Protein AF-A0ABD1UZ80-F1 (afdb_monomer)

InterPro domains:
  IPR011989 Armadillo-like helical [G3DSA:1.25.10.10] (1-160)
  IPR016024 Armadillo-type fold [SSF48371] (4-144)
  IPR052608 U-box domain-containing protein [PTHR45958] (1-161)

Sequence (161 aa):
MKELVRENSINKEWISIGGLTDVVVSMLDSMFKEALKIKLFITLKDIIEGHARNKDIFVENQGIEKLVPCLGLNSTISKAAAELLYEVLQERSGWNVPYCRILSQQCNAILFLVSLLKSPIRALAEKSEEILTKLCDEDENVIQCAKVNCFTPLIDRVIHG

Radius of gyration: 16.01 Å; Cα contacts (8 Å, |Δi|>4): 174; chains: 1; bounding box: 47×26×41 Å

Organism: NCBI:txid205694

Nearest PDB structures (foldseek):
  3gq2-assembly1_B  TM=7.711E-01  e=3.064E-03  Bos taurus
  9cpc-assembly1_1A  TM=8.273E-01  e=7.256E-03  Sus scrofa
  5a7d-assembly2_Q  TM=6.686E-01  e=3.862E-01  Drosophila melanogaster
  3opb-assembly1_A  TM=4.645E-01  e=1.704E+00  Saccharomyces cerevisiae
  5mzu-assembly1_A  TM=5.720E-01  e=3.495E+00  Caenorhabditis elegans

Structure (mmCIF, N/CA/C/O backbone):
data_AF-A0ABD1UZ80-F1
#
_entry.id   AF-A0ABD1UZ80-F1
#
loop_
_atom_site.group_PDB
_atom_site.id
_atom_site.type_symbol
_atom_site.label_atom_id
_atom_site.label_alt_id
_atom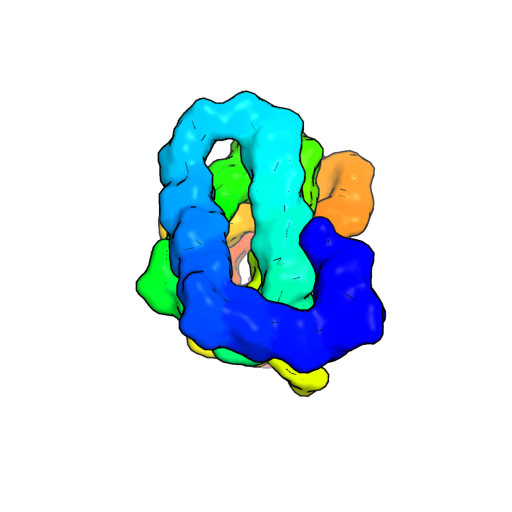_site.label_comp_id
_atom_site.label_asym_id
_atom_site.label_entity_id
_atom_site.label_seq_id
_atom_site.pdbx_PDB_ins_code
_atom_site.Cartn_x
_atom_site.Cartn_y
_atom_site.Cartn_z
_atom_site.occupancy
_atom_site.B_iso_or_equiv
_atom_site.auth_seq_id
_atom_site.auth_comp_id
_atom_site.auth_asym_id
_atom_site.auth_atom_id
_atom_site.pdbx_PDB_model_num
ATOM 1 N N . MET A 1 1 ? 14.354 9.206 -11.845 1.00 83.88 1 MET A N 1
ATOM 2 C CA . MET A 1 1 ? 13.257 8.250 -12.093 1.00 83.88 1 MET A CA 1
ATOM 3 C C . MET A 1 1 ? 12.053 8.950 -12.691 1.00 83.88 1 MET A C 1
ATOM 5 O O . MET A 1 1 ? 11.801 8.755 -13.870 1.00 83.88 1 MET A O 1
ATOM 9 N N . LYS A 1 2 ? 11.388 9.832 -11.935 1.00 80.62 2 LYS A N 1
ATOM 10 C CA . LYS A 1 2 ? 10.287 10.675 -12.416 1.00 80.62 2 LYS A CA 1
ATOM 11 C C . LYS A 1 2 ? 10.503 11.329 -13.784 1.00 80.62 2 LYS A C 1
ATOM 13 O O . LYS A 1 2 ? 9.612 11.276 -14.618 1.00 80.62 2 LYS A O 1
ATOM 18 N N . GLU A 1 3 ? 11.671 11.928 -14.023 1.00 84.56 3 GLU A N 1
ATOM 19 C CA . GLU A 1 3 ? 11.991 12.567 -15.311 1.00 84.56 3 GLU A CA 1
ATOM 20 C C . GLU A 1 3 ? 12.015 11.555 -16.457 1.00 84.56 3 GLU A C 1
ATOM 22 O O . GLU A 1 3 ? 11.247 11.708 -17.398 1.00 84.56 3 GLU A O 1
ATOM 27 N N . LEU A 1 4 ? 12.776 10.467 -16.301 1.00 82.19 4 LEU A N 1
ATOM 28 C CA . LEU A 1 4 ? 12.833 9.360 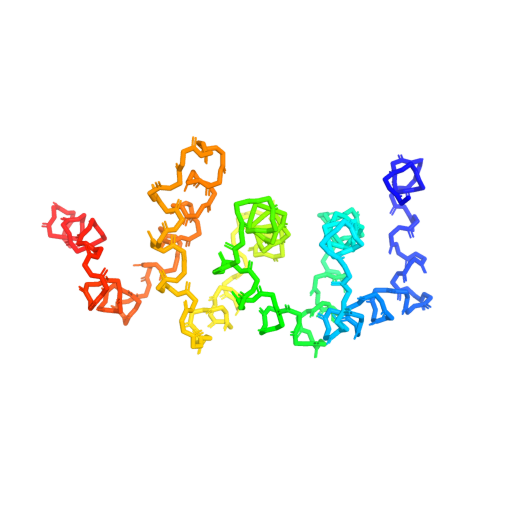-17.258 1.00 82.19 4 LEU A CA 1
ATOM 29 C C . LEU A 1 4 ? 11.435 8.804 -17.581 1.00 82.19 4 LEU A C 1
ATOM 31 O O . LEU A 1 4 ? 11.100 8.598 -18.739 1.00 82.19 4 LEU A O 1
ATOM 35 N N . VAL A 1 5 ? 10.592 8.578 -16.570 1.00 82.94 5 VAL A N 1
ATOM 36 C CA . VAL A 1 5 ? 9.218 8.083 -16.770 1.00 82.94 5 VAL A CA 1
ATOM 37 C C . VAL A 1 5 ? 8.336 9.112 -17.483 1.00 82.94 5 VAL A C 1
ATOM 39 O O . VAL A 1 5 ? 7.510 8.745 -18.316 1.00 82.94 5 VAL A O 1
ATOM 42 N N . ARG A 1 6 ? 8.488 10.399 -17.153 1.00 79.69 6 ARG A N 1
ATOM 43 C CA . ARG A 1 6 ? 7.686 11.490 -17.721 1.00 79.69 6 ARG A CA 1
ATOM 44 C C . ARG A 1 6 ? 8.051 11.783 -19.173 1.00 79.69 6 ARG A C 1
ATOM 46 O O . ARG A 1 6 ? 7.176 12.174 -19.935 1.00 79.69 6 ARG A O 1
ATOM 53 N N . GLU A 1 7 ? 9.319 11.627 -19.538 1.00 81.25 7 GLU A N 1
ATOM 54 C CA . GLU A 1 7 ? 9.798 11.854 -20.904 1.00 81.25 7 GLU A CA 1
ATOM 55 C C . GLU A 1 7 ? 9.100 10.943 -21.911 1.00 81.25 7 GLU A C 1
ATOM 57 O O . GLU A 1 7 ? 8.703 11.401 -22.981 1.00 81.25 7 GLU A O 1
ATOM 62 N N . ASN A 1 8 ? 8.920 9.664 -21.570 1.00 80.88 8 ASN A N 1
ATOM 63 C CA . ASN A 1 8 ? 8.208 8.731 -22.428 1.00 80.88 8 ASN A CA 1
ATOM 64 C C . ASN A 1 8 ? 7.585 7.587 -21.621 1.00 80.88 8 ASN A C 1
ATOM 66 O O . ASN A 1 8 ? 8.288 6.844 -20.940 1.00 80.88 8 ASN A O 1
ATOM 70 N N . SER A 1 9 ? 6.272 7.388 -21.770 1.00 78.75 9 SER A N 1
ATOM 71 C CA . SER A 1 9 ? 5.547 6.272 -21.140 1.00 78.75 9 SER A CA 1
ATOM 72 C C . SER A 1 9 ? 6.116 4.893 -21.505 1.00 78.75 9 SER A C 1
ATOM 74 O O . SER A 1 9 ? 6.099 3.993 -20.667 1.00 78.75 9 SER A O 1
ATOM 76 N N . ILE A 1 10 ? 6.712 4.754 -22.697 1.00 86.31 10 ILE A N 1
ATOM 77 C CA . ILE A 1 10 ? 7.405 3.538 -23.147 1.00 86.31 10 ILE A CA 1
ATOM 78 C C . ILE A 1 10 ? 8.559 3.171 -22.203 1.00 86.31 10 ILE A C 1
ATOM 80 O O . ILE A 1 10 ? 8.859 1.992 -22.038 1.00 86.31 10 ILE A O 1
ATOM 84 N N . ASN A 1 11 ? 9.180 4.138 -21.521 1.00 87.88 11 ASN A N 1
ATOM 85 C CA . ASN A 1 11 ? 10.288 3.863 -20.607 1.00 87.88 11 ASN A CA 1
ATOM 86 C C . ASN A 1 11 ? 9.871 2.921 -19.472 1.00 87.88 11 ASN A C 1
ATOM 88 O O . ASN A 1 11 ? 10.684 2.102 -19.054 1.00 87.88 11 ASN A O 1
ATOM 92 N N . LYS A 1 12 ? 8.608 2.964 -19.023 1.00 86.44 12 LYS A N 1
ATOM 93 C CA . LYS A 1 12 ? 8.081 2.021 -18.020 1.00 86.44 12 LYS A CA 1
ATOM 94 C C . LYS A 1 12 ? 8.060 0.576 -18.516 1.00 86.44 12 LYS A C 1
ATOM 96 O O . LYS A 1 12 ? 8.332 -0.325 -17.723 1.00 86.44 12 LYS A O 1
ATOM 101 N N . GLU A 1 13 ? 7.838 0.373 -19.812 1.00 88.50 13 GLU A N 1
ATOM 102 C CA . GLU A 1 13 ? 7.918 -0.949 -20.432 1.00 88.50 13 GLU A CA 1
ATOM 103 C C . GLU A 1 13 ? 9.371 -1.434 -20.477 1.00 88.50 13 GLU A C 1
ATOM 105 O O . GLU A 1 13 ? 9.651 -2.556 -20.071 1.00 88.50 13 GLU A O 1
ATOM 110 N N . TRP A 1 14 ? 10.328 -0.578 -20.859 1.00 88.31 14 TRP A N 1
ATOM 111 C CA . TRP A 1 14 ? 11.757 -0.934 -20.824 1.00 88.31 14 TRP A CA 1
ATOM 112 C C . TRP A 1 14 ? 12.256 -1.243 -19.411 1.00 88.31 14 TRP A C 1
ATOM 114 O O . TRP A 1 14 ? 13.043 -2.167 -19.231 1.00 88.31 14 TRP A O 1
ATOM 124 N N . ILE A 1 15 ? 11.788 -0.499 -18.406 1.00 87.75 15 ILE A N 1
ATOM 125 C CA . ILE A 1 15 ? 12.075 -0.751 -16.985 1.00 87.75 15 ILE A CA 1
ATOM 126 C C . ILE A 1 15 ? 11.575 -2.137 -16.571 1.00 87.75 15 ILE A C 1
ATOM 128 O O . ILE A 1 15 ? 12.290 -2.865 -15.882 1.00 87.75 15 ILE A O 1
ATOM 132 N N . SER A 1 16 ? 10.371 -2.498 -17.020 1.00 87.19 16 SER A N 1
ATOM 133 C CA . SER A 1 16 ? 9.767 -3.803 -16.767 1.00 87.19 16 SER A CA 1
ATOM 134 C C . SER A 1 16 ? 10.536 -4.929 -17.462 1.00 87.19 16 SER A C 1
ATOM 136 O O . SER A 1 16 ? 10.970 -5.877 -16.816 1.00 87.19 16 SER A O 1
ATOM 138 N N . ILE A 1 17 ? 10.788 -4.795 -18.769 1.00 87.62 17 ILE A N 1
ATOM 139 C CA . ILE A 1 17 ? 11.542 -5.769 -19.575 1.00 87.62 17 ILE A CA 1
ATOM 140 C C . ILE A 1 17 ? 12.968 -5.947 -19.041 1.00 87.62 17 ILE A C 1
ATOM 142 O O . ILE A 1 17 ? 13.482 -7.061 -19.015 1.00 87.62 17 ILE A O 1
ATOM 146 N N . GLY A 1 18 ? 13.605 -4.861 -18.606 1.00 88.31 18 GLY A N 1
ATOM 147 C CA . GLY A 1 18 ? 14.950 -4.875 -18.038 1.00 88.31 18 GLY A CA 1
ATOM 148 C C . GLY A 1 18 ? 15.037 -5.434 -16.614 1.00 88.31 18 GLY A C 1
ATOM 149 O O . GLY A 1 18 ? 16.139 -5.474 -16.072 1.00 88.31 18 GLY A O 1
ATOM 150 N N . GLY A 1 19 ? 13.917 -5.824 -15.992 1.00 90.06 19 GLY A N 1
ATOM 151 C CA . GLY A 1 19 ? 13.879 -6.389 -14.636 1.00 90.06 19 GLY A CA 1
ATOM 152 C C . GLY A 1 19 ? 14.234 -5.394 -13.527 1.00 90.06 19 GLY A C 1
ATOM 153 O O . GLY A 1 19 ? 14.567 -5.785 -12.409 1.00 90.06 19 GLY A O 1
ATOM 154 N N . LEU A 1 20 ? 14.204 -4.086 -13.811 1.00 90.25 20 LEU A N 1
ATOM 155 C CA . LEU A 1 20 ? 14.560 -3.079 -12.812 1.00 90.25 20 LEU A CA 1
ATOM 156 C C . LEU A 1 20 ? 13.510 -3.018 -11.695 1.00 90.25 20 LEU A C 1
ATOM 158 O O . LEU A 1 20 ? 13.870 -2.778 -10.545 1.00 90.25 20 LEU A O 1
ATOM 162 N N . THR A 1 21 ? 12.234 -3.265 -12.005 1.00 91.94 21 THR A N 1
ATOM 163 C CA . THR A 1 21 ? 11.171 -3.326 -10.991 1.00 91.94 21 THR A CA 1
ATOM 164 C C . THR A 1 21 ? 11.487 -4.393 -9.940 1.00 91.94 21 THR A C 1
ATOM 166 O O . THR A 1 21 ? 11.516 -4.067 -8.756 1.00 91.94 21 THR A O 1
ATOM 169 N N . ASP A 1 22 ? 11.838 -5.614 -10.352 1.00 91.06 22 ASP A N 1
ATOM 170 C CA . ASP A 1 22 ? 12.232 -6.714 -9.459 1.00 91.06 22 ASP A CA 1
ATOM 171 C C . ASP A 1 22 ? 13.409 -6.331 -8.558 1.00 91.06 22 ASP A C 1
ATOM 173 O O . ASP A 1 22 ? 13.364 -6.493 -7.335 1.00 91.06 22 ASP A O 1
ATOM 177 N N . VAL A 1 23 ? 14.453 -5.746 -9.156 1.00 91.25 23 VAL A N 1
ATOM 178 C CA . VAL A 1 23 ? 15.648 -5.299 -8.431 1.00 91.25 23 VAL A CA 1
ATOM 179 C C . VAL A 1 23 ? 15.276 -4.282 -7.358 1.00 91.25 23 VAL A C 1
ATOM 181 O O . VAL A 1 23 ? 15.703 -4.415 -6.212 1.00 91.25 23 VAL A O 1
ATOM 184 N N . VAL A 1 24 ? 14.458 -3.284 -7.685 1.00 90.88 24 VAL A N 1
ATOM 185 C CA . VAL A 1 24 ? 14.081 -2.236 -6.729 1.00 90.88 24 VAL A CA 1
ATOM 186 C C . VAL A 1 24 ? 13.154 -2.790 -5.636 1.00 90.88 24 VAL A C 1
ATOM 188 O O . VAL A 1 24 ? 13.303 -2.414 -4.473 1.00 90.88 24 VAL A O 1
ATOM 191 N N . VAL A 1 25 ? 12.252 -3.726 -5.954 1.00 91.88 25 VAL A N 1
ATOM 192 C CA . VAL A 1 25 ? 11.384 -4.391 -4.960 1.00 91.88 25 VAL A CA 1
ATOM 193 C C . VAL A 1 25 ? 12.200 -5.246 -3.993 1.00 91.88 25 VAL A C 1
ATOM 195 O O . VAL A 1 25 ? 11.951 -5.216 -2.788 1.00 91.88 25 VAL A O 1
ATOM 198 N N . SER A 1 26 ? 13.233 -5.941 -4.476 1.00 91.50 26 SER A N 1
ATOM 199 C CA . SER A 1 26 ? 14.136 -6.720 -3.614 1.00 91.50 26 SER A CA 1
ATOM 200 C C . SER A 1 26 ? 14.857 -5.857 -2.567 1.00 91.50 26 SER A C 1
ATOM 202 O O . SER A 1 26 ? 15.198 -6.334 -1.487 1.00 91.50 26 SER A O 1
ATOM 204 N N . MET A 1 27 ? 15.028 -4.557 -2.836 1.00 91.25 27 MET A N 1
ATOM 205 C CA . MET A 1 27 ? 15.653 -3.622 -1.900 1.00 91.25 27 MET A CA 1
ATOM 206 C C . MET A 1 27 ? 14.728 -3.190 -0.751 1.00 91.25 27 MET A C 1
ATOM 208 O O . MET A 1 27 ? 15.217 -2.565 0.193 1.00 91.25 27 MET A O 1
ATOM 212 N N . LEU A 1 28 ? 13.426 -3.505 -0.777 1.00 87.94 28 LEU A N 1
ATOM 213 C CA . LEU A 1 28 ? 12.493 -3.158 0.308 1.00 87.94 28 LEU A CA 1
ATOM 214 C C . LEU A 1 28 ? 12.876 -3.799 1.653 1.00 87.94 28 LEU A C 1
ATOM 216 O O . LEU A 1 28 ? 12.649 -3.188 2.699 1.00 87.94 28 LEU A O 1
ATOM 220 N N . ASP A 1 29 ? 13.514 -4.973 1.615 1.00 82.00 29 ASP A N 1
ATOM 221 C CA . ASP A 1 29 ? 13.983 -5.707 2.800 1.00 82.00 29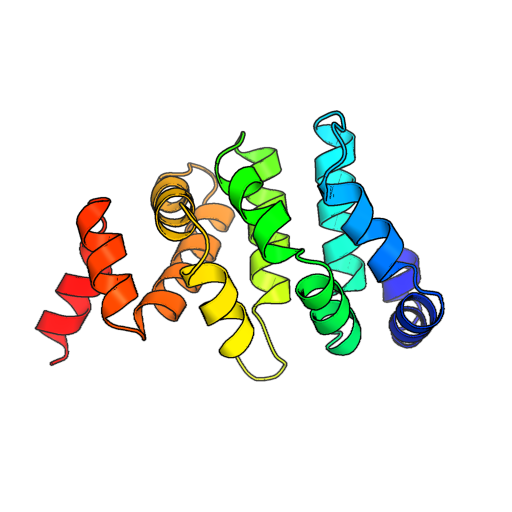 ASP A CA 1
ATOM 222 C C . ASP A 1 29 ? 15.261 -5.120 3.408 1.00 82.00 29 ASP A C 1
ATOM 224 O O . ASP A 1 29 ? 15.671 -5.473 4.515 1.00 82.00 29 ASP A O 1
ATOM 228 N N . SER A 1 30 ? 15.928 -4.221 2.687 1.00 81.56 30 SER A N 1
ATOM 229 C CA . SER A 1 30 ? 17.193 -3.674 3.147 1.00 81.56 30 SER A CA 1
ATOM 230 C C . SER A 1 30 ? 17.004 -2.712 4.324 1.00 81.56 30 SER A C 1
ATOM 232 O O . SER A 1 30 ? 16.046 -1.935 4.422 1.00 81.56 30 SER A O 1
ATOM 234 N N . MET A 1 31 ? 17.981 -2.723 5.230 1.00 78.44 31 MET A N 1
ATOM 235 C CA . MET A 1 31 ? 18.033 -1.806 6.365 1.00 78.44 31 MET A CA 1
ATOM 236 C C . MET A 1 31 ? 18.584 -0.442 5.928 1.00 78.44 31 MET A C 1
ATOM 238 O O . MET A 1 31 ? 19.668 -0.013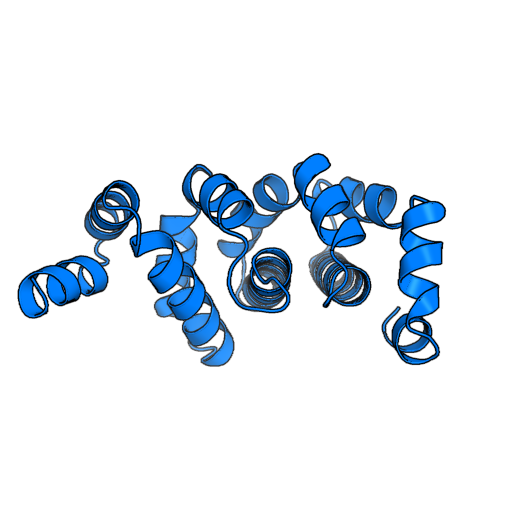 6.325 1.00 78.44 31 MET A O 1
ATOM 242 N N . PHE A 1 32 ? 17.852 0.242 5.052 1.00 85.44 32 PHE A N 1
ATOM 243 C CA . PHE A 1 32 ? 18.218 1.581 4.613 1.00 85.44 32 PHE A CA 1
ATOM 244 C C . PHE A 1 32 ? 17.986 2.633 5.695 1.00 85.44 32 PHE A C 1
ATOM 246 O O . PHE A 1 32 ? 17.037 2.574 6.478 1.00 85.44 32 PHE A O 1
ATOM 253 N N . LYS A 1 33 ? 18.827 3.674 5.661 1.00 89.56 33 LYS A N 1
ATOM 254 C CA . LYS A 1 33 ? 18.541 4.938 6.347 1.00 89.56 33 LYS A CA 1
ATOM 255 C C . LYS A 1 33 ? 17.218 5.503 5.831 1.00 89.56 33 LYS A C 1
ATOM 257 O O . LYS A 1 33 ? 16.923 5.398 4.641 1.00 89.56 33 LYS A O 1
ATOM 262 N N . GLU A 1 34 ? 16.481 6.178 6.704 1.00 90.50 34 GLU A N 1
ATOM 263 C CA . GLU A 1 34 ? 15.154 6.740 6.421 1.00 90.50 34 GLU A CA 1
ATOM 264 C C . GLU A 1 34 ? 15.063 7.475 5.073 1.00 90.50 34 GLU A C 1
ATOM 266 O O . GLU A 1 34 ? 14.213 7.144 4.249 1.00 90.50 34 GLU A O 1
ATOM 271 N N . ALA A 1 35 ? 15.983 8.404 4.795 1.00 92.38 35 ALA A N 1
ATOM 272 C CA . ALA A 1 35 ? 15.976 9.174 3.550 1.00 92.38 35 ALA A CA 1
ATOM 273 C C . ALA A 1 35 ? 16.096 8.297 2.288 1.00 92.38 35 ALA A C 1
ATOM 275 O O . ALA A 1 35 ? 15.457 8.571 1.272 1.00 92.38 35 ALA A O 1
ATOM 276 N N . LEU A 1 36 ? 16.896 7.226 2.348 1.00 92.44 36 LEU A N 1
ATOM 277 C CA . LEU A 1 36 ? 17.038 6.279 1.241 1.00 92.44 36 LEU A CA 1
ATOM 278 C C . LEU A 1 36 ? 15.788 5.410 1.097 1.00 92.44 36 LEU A C 1
ATOM 280 O O . LEU A 1 36 ? 15.347 5.180 -0.025 1.00 92.44 36 LEU A O 1
ATOM 284 N N . LYS A 1 37 ? 15.177 5.001 2.214 1.00 93.38 37 LYS A N 1
ATOM 285 C CA . LYS A 1 37 ? 13.932 4.223 2.216 1.00 93.38 37 LYS A CA 1
ATOM 286 C C . LYS A 1 37 ? 12.764 5.015 1.616 1.00 93.38 37 LYS A C 1
ATOM 288 O O . LYS A 1 37 ? 12.043 4.502 0.768 1.00 93.38 37 LYS A O 1
ATOM 293 N N . ILE A 1 38 ? 12.640 6.298 1.954 1.00 94.94 38 ILE A N 1
ATOM 294 C CA . ILE A 1 38 ? 11.647 7.199 1.343 1.00 94.94 38 ILE A CA 1
ATOM 295 C C . ILE A 1 38 ? 11.902 7.349 -0.161 1.00 94.94 38 ILE A C 1
ATOM 297 O O . ILE A 1 38 ? 10.978 7.231 -0.966 1.00 94.94 38 ILE A O 1
ATOM 301 N N . LYS A 1 39 ? 13.160 7.575 -0.564 1.00 94.81 39 LYS A N 1
ATOM 302 C CA . LYS A 1 39 ? 13.519 7.710 -1.983 1.00 94.81 39 LYS A CA 1
ATOM 303 C C . LYS A 1 39 ? 13.239 6.427 -2.768 1.00 94.81 39 LYS A C 1
ATOM 305 O O . LYS A 1 39 ? 12.810 6.514 -3.918 1.00 94.81 39 LYS A O 1
ATOM 310 N N . LEU A 1 40 ? 13.436 5.264 -2.148 1.00 95.25 40 LEU A N 1
ATOM 311 C CA . LEU A 1 40 ? 13.077 3.964 -2.706 1.00 95.25 40 LEU A CA 1
ATOM 312 C C . LEU A 1 40 ? 11.569 3.879 -2.974 1.00 95.25 40 LEU A C 1
ATOM 314 O O . LEU A 1 40 ? 11.177 3.569 -4.095 1.00 95.25 40 LEU A O 1
ATOM 318 N N . PHE A 1 41 ? 10.727 4.229 -1.997 1.00 96.50 41 PHE A N 1
ATOM 319 C CA . PHE A 1 41 ? 9.266 4.188 -2.158 1.00 96.50 41 PHE A CA 1
ATOM 320 C C . PHE A 1 41 ? 8.771 5.140 -3.248 1.00 96.50 41 PHE A C 1
ATOM 322 O O . PHE A 1 41 ? 7.943 4.757 -4.070 1.00 96.50 41 PHE A O 1
ATOM 329 N N . ILE A 1 42 ? 9.322 6.357 -3.309 1.00 95.31 42 ILE A N 1
ATOM 330 C CA . ILE A 1 42 ? 9.003 7.326 -4.369 1.00 95.31 42 ILE A CA 1
ATOM 331 C C . ILE A 1 42 ? 9.410 6.775 -5.741 1.00 95.31 42 ILE A C 1
ATOM 333 O O . ILE A 1 42 ? 8.641 6.863 -6.692 1.00 95.31 42 ILE A O 1
ATOM 337 N N . THR A 1 43 ? 10.597 6.170 -5.837 1.00 94.75 43 THR A N 1
ATOM 338 C CA . THR A 1 43 ? 11.098 5.572 -7.084 1.00 94.75 43 THR A CA 1
ATOM 339 C C . THR A 1 43 ? 10.202 4.423 -7.544 1.00 94.75 43 THR A C 1
ATOM 341 O O . THR A 1 43 ? 9.851 4.367 -8.719 1.00 94.75 43 THR A O 1
ATOM 344 N N . LEU A 1 44 ? 9.787 3.541 -6.628 1.00 95.94 44 LEU A N 1
ATOM 345 C CA . LEU A 1 44 ? 8.837 2.467 -6.924 1.00 95.94 44 LEU A CA 1
ATOM 346 C C . LEU A 1 44 ? 7.492 3.021 -7.382 1.00 95.94 44 LEU A C 1
ATOM 348 O O . LEU A 1 44 ? 6.961 2.551 -8.383 1.00 95.94 44 LEU A O 1
ATOM 352 N N . LYS A 1 45 ? 6.979 4.063 -6.720 1.00 95.56 45 LYS A N 1
ATOM 353 C CA . LYS A 1 45 ? 5.726 4.704 -7.129 1.00 95.56 45 LYS A CA 1
ATOM 354 C C . LYS A 1 45 ? 5.830 5.240 -8.555 1.00 95.56 45 LYS A C 1
ATOM 356 O O . LYS A 1 45 ? 4.978 4.922 -9.374 1.00 95.56 45 LYS A O 1
ATOM 361 N N . ASP A 1 46 ? 6.908 5.959 -8.878 1.00 93.25 46 ASP A N 1
ATOM 362 C CA . ASP A 1 46 ? 7.145 6.485 -10.230 1.00 93.25 46 ASP A CA 1
ATOM 363 C C . ASP A 1 46 ? 7.176 5.362 -11.293 1.00 93.25 46 ASP A C 1
ATOM 365 O O . ASP A 1 46 ? 6.663 5.544 -12.398 1.00 93.25 46 ASP A O 1
ATOM 369 N N . ILE A 1 47 ? 7.775 4.206 -10.975 1.00 92.81 47 ILE A N 1
ATOM 370 C CA . ILE A 1 47 ? 7.862 3.027 -11.861 1.00 92.81 47 ILE A CA 1
ATOM 371 C C . ILE A 1 47 ? 6.487 2.377 -12.077 1.00 92.81 47 ILE A C 1
ATOM 373 O O . ILE A 1 47 ? 6.166 1.946 -13.189 1.00 92.81 47 ILE A O 1
ATOM 377 N N . ILE A 1 48 ? 5.691 2.304 -11.013 1.00 93.19 48 ILE A N 1
ATOM 378 C CA . ILE A 1 48 ? 4.452 1.525 -10.934 1.00 93.19 48 ILE A CA 1
ATOM 379 C C . ILE A 1 48 ? 3.229 2.323 -11.397 1.00 93.19 48 ILE A C 1
ATOM 381 O O . ILE A 1 48 ? 2.274 1.735 -11.905 1.00 93.19 48 ILE A O 1
ATOM 385 N N . GLU A 1 49 ? 3.254 3.649 -11.259 1.00 92.06 49 GLU A N 1
ATOM 386 C CA . GLU A 1 49 ? 2.097 4.516 -11.489 1.00 92.06 49 GLU A CA 1
ATOM 387 C C . GLU A 1 49 ? 1.446 4.271 -12.858 1.00 92.06 49 GLU A C 1
ATOM 389 O O . GLU A 1 49 ? 2.080 4.423 -13.905 1.00 92.06 49 GLU A O 1
ATOM 394 N N . GLY A 1 50 ? 0.183 3.842 -12.863 1.00 87.38 50 GLY A N 1
ATOM 395 C CA . GLY A 1 50 ? -0.556 3.522 -14.090 1.00 87.38 50 GLY A CA 1
ATOM 396 C C . GLY A 1 50 ? 0.013 2.377 -14.952 1.00 87.38 50 GLY A C 1
ATOM 397 O O . GLY A 1 50 ? -0.425 2.219 -16.093 1.00 87.38 50 GLY A O 1
ATOM 398 N N . HIS A 1 51 ? 0.962 1.575 -14.451 1.00 91.81 51 HIS A N 1
ATOM 399 C CA . HIS A 1 51 ? 1.633 0.512 -15.209 1.00 91.81 51 HIS A CA 1
ATOM 400 C C . HIS A 1 51 ? 1.343 -0.885 -14.647 1.00 91.81 51 HIS A C 1
ATOM 402 O O . HIS A 1 51 ? 2.044 -1.362 -13.755 1.00 91.81 51 HIS A O 1
ATOM 408 N N . ALA A 1 52 ? 0.332 -1.556 -15.212 1.00 92.88 52 ALA A N 1
ATOM 409 C CA . ALA A 1 52 ? -0.159 -2.860 -14.749 1.00 92.88 52 ALA A CA 1
ATOM 410 C C . ALA A 1 52 ? 0.967 -3.889 -14.552 1.00 92.88 52 ALA A C 1
ATOM 412 O O . ALA A 1 52 ? 1.180 -4.347 -13.440 1.00 92.88 52 ALA A O 1
ATOM 413 N N . ARG A 1 53 ? 1.808 -4.114 -15.568 1.00 93.69 53 ARG A N 1
ATOM 414 C CA . ARG A 1 53 ? 2.906 -5.091 -15.486 1.00 93.69 53 ARG A CA 1
ATOM 415 C C . ARG A 1 53 ? 3.898 -4.823 -14.345 1.00 93.69 53 ARG A C 1
ATOM 417 O O . ARG A 1 53 ? 4.434 -5.754 -13.763 1.00 93.69 53 ARG A O 1
ATOM 424 N N . ASN A 1 54 ? 4.149 -3.555 -14.003 1.00 95.12 54 ASN A N 1
ATOM 425 C CA . ASN A 1 54 ? 5.051 -3.238 -12.886 1.00 95.12 54 ASN A CA 1
ATOM 426 C C . ASN A 1 54 ? 4.354 -3.414 -11.529 1.00 95.12 54 ASN A C 1
ATOM 428 O O . ASN A 1 54 ? 5.031 -3.724 -10.553 1.00 95.12 54 ASN A O 1
ATOM 432 N N . LYS A 1 55 ? 3.025 -3.239 -11.464 1.00 96.31 55 LYS A N 1
ATOM 433 C CA . LYS A 1 55 ? 2.218 -3.605 -10.287 1.00 96.31 55 LYS A CA 1
ATOM 434 C C . LYS A 1 55 ? 2.262 -5.114 -10.067 1.00 96.31 55 LYS A C 1
ATOM 436 O O . LYS A 1 55 ? 2.525 -5.538 -8.950 1.00 96.31 55 LYS A O 1
ATOM 441 N N . ASP A 1 56 ? 2.098 -5.893 -11.133 1.00 96.38 56 ASP A N 1
ATOM 442 C CA . ASP A 1 56 ? 2.133 -7.357 -11.079 1.00 96.38 56 ASP A CA 1
ATOM 443 C C . ASP A 1 56 ? 3.487 -7.841 -10.549 1.00 96.38 56 ASP A C 1
ATOM 445 O O . ASP A 1 56 ? 3.534 -8.512 -9.523 1.00 96.38 56 ASP A O 1
ATOM 449 N N . ILE A 1 57 ? 4.593 -7.362 -11.134 1.00 96.38 57 ILE A N 1
ATOM 450 C CA . ILE A 1 57 ? 5.953 -7.663 -10.655 1.00 96.38 57 ILE A CA 1
ATOM 451 C C . ILE A 1 57 ? 6.138 -7.261 -9.184 1.00 96.38 57 ILE A C 1
ATOM 453 O O . ILE A 1 57 ? 6.757 -7.994 -8.410 1.00 96.38 57 ILE A O 1
ATOM 457 N N . PHE A 1 58 ? 5.623 -6.097 -8.774 1.00 97.25 58 PHE A N 1
ATOM 458 C CA . PHE A 1 58 ? 5.707 -5.648 -7.383 1.00 97.25 58 PHE A CA 1
ATOM 459 C C . PHE A 1 58 ? 5.015 -6.624 -6.429 1.00 97.25 58 PHE A C 1
ATOM 461 O O . PHE A 1 58 ? 5.582 -6.963 -5.391 1.00 97.25 58 PHE A O 1
ATOM 468 N N . VAL A 1 59 ? 3.815 -7.085 -6.776 1.00 97.38 59 VAL A N 1
ATOM 469 C CA . VAL A 1 59 ? 3.030 -8.008 -5.948 1.00 97.38 59 VAL A CA 1
ATOM 470 C C . VAL A 1 59 ? 3.622 -9.418 -5.967 1.00 97.38 59 VAL A C 1
ATOM 472 O O . VAL A 1 59 ? 3.781 -10.012 -4.905 1.00 97.38 59 VAL A O 1
ATOM 475 N N . GLU A 1 60 ? 4.037 -9.928 -7.128 1.00 96.62 60 GLU A N 1
ATOM 476 C CA . GLU A 1 60 ? 4.699 -11.236 -7.271 1.00 96.62 60 GLU A CA 1
ATOM 477 C C . GLU A 1 60 ? 5.976 -11.339 -6.420 1.00 96.62 60 GLU A C 1
ATOM 479 O O . GLU A 1 60 ? 6.286 -12.396 -5.870 1.00 96.62 60 GLU A O 1
ATOM 484 N N . ASN A 1 61 ? 6.683 -10.220 -6.238 1.00 95.88 61 ASN A N 1
ATOM 485 C CA . ASN A 1 61 ? 7.877 -10.115 -5.397 1.00 95.88 61 ASN A CA 1
ATOM 486 C C . ASN A 1 61 ? 7.578 -9.742 -3.926 1.00 95.88 61 ASN A C 1
ATOM 488 O O . ASN A 1 61 ? 8.462 -9.248 -3.213 1.00 95.88 61 ASN A O 1
ATOM 492 N N . GLN A 1 62 ? 6.351 -9.993 -3.457 1.00 96.69 62 GLN A N 1
ATOM 493 C CA . GLN A 1 62 ? 5.889 -9.752 -2.082 1.00 96.69 62 GLN A CA 1
ATOM 494 C C . GLN A 1 62 ? 5.990 -8.280 -1.647 1.00 96.69 62 GLN A C 1
ATOM 496 O O . GLN A 1 62 ? 6.278 -7.952 -0.492 1.00 96.69 62 GLN A O 1
ATOM 501 N N . GLY A 1 63 ? 5.833 -7.349 -2.588 1.00 97.25 63 GLY A N 1
ATOM 502 C CA . GLY A 1 63 ? 5.999 -5.926 -2.317 1.00 97.25 63 GLY A CA 1
ATOM 503 C C . GLY A 1 63 ? 4.992 -5.391 -1.295 1.00 97.25 63 GLY A C 1
ATOM 504 O O . GLY A 1 63 ? 5.353 -4.528 -0.494 1.00 97.25 63 GLY A O 1
ATOM 505 N N . ILE A 1 64 ? 3.757 -5.912 -1.272 1.00 97.81 64 ILE A N 1
ATOM 506 C CA . ILE A 1 64 ? 2.720 -5.492 -0.313 1.00 97.81 64 ILE A CA 1
ATOM 507 C C . ILE A 1 64 ? 3.131 -5.905 1.102 1.00 97.81 64 ILE A C 1
ATOM 509 O O . ILE A 1 64 ? 3.141 -5.083 2.017 1.00 97.81 64 ILE A O 1
ATOM 513 N N . GLU A 1 65 ? 3.540 -7.155 1.262 1.00 96.38 65 GLU A N 1
ATOM 514 C CA . GLU A 1 65 ? 3.985 -7.780 2.503 1.00 96.38 65 GLU A CA 1
ATOM 515 C C . GLU A 1 65 ? 5.155 -7.009 3.118 1.00 96.38 65 GLU A C 1
ATOM 517 O O . GLU A 1 65 ? 5.147 -6.688 4.307 1.00 96.38 65 GLU A O 1
ATOM 522 N N . LYS A 1 66 ? 6.131 -6.628 2.289 1.00 95.50 66 LYS A N 1
ATOM 523 C CA . LYS A 1 66 ? 7.301 -5.839 2.707 1.00 95.50 66 LYS A CA 1
ATOM 524 C C . LYS A 1 66 ? 6.948 -4.391 3.050 1.00 95.50 66 LYS A C 1
ATOM 526 O O . LYS A 1 66 ? 7.623 -3.752 3.863 1.00 95.50 66 LYS A O 1
ATOM 531 N N . LEU A 1 67 ? 5.894 -3.851 2.438 1.00 96.25 67 LEU A N 1
ATOM 532 C CA . LEU A 1 67 ? 5.474 -2.466 2.627 1.00 96.25 67 LEU A CA 1
ATOM 533 C C . LEU A 1 67 ? 4.590 -2.275 3.866 1.00 96.25 67 LEU A C 1
ATOM 535 O O . LEU A 1 67 ? 4.696 -1.234 4.515 1.00 96.25 67 LEU A O 1
ATOM 539 N N . VAL A 1 68 ? 3.768 -3.262 4.236 1.00 96.88 68 VAL A N 1
ATOM 540 C CA . VAL A 1 68 ? 2.824 -3.171 5.368 1.00 96.88 68 VAL A CA 1
ATOM 541 C C . VAL A 1 68 ? 3.494 -2.750 6.685 1.00 96.88 68 VAL A C 1
ATOM 543 O O . VAL A 1 68 ? 3.020 -1.784 7.287 1.00 96.88 68 VAL A O 1
ATOM 546 N N . PRO A 1 69 ? 4.622 -3.343 7.129 1.00 95.06 69 PRO A N 1
ATOM 547 C CA . PRO A 1 69 ? 5.306 -2.901 8.347 1.00 95.06 69 PRO A CA 1
ATOM 548 C C . PRO A 1 69 ? 5.761 -1.438 8.293 1.00 95.06 69 PRO A C 1
ATOM 550 O O . PRO A 1 69 ? 5.887 -0.783 9.327 1.00 95.06 69 PRO A O 1
ATOM 553 N N . CYS A 1 70 ? 5.997 -0.901 7.091 1.00 95.19 70 CYS A N 1
ATOM 554 C CA . CYS A 1 70 ? 6.445 0.474 6.905 1.00 95.19 70 CYS A CA 1
ATOM 555 C C . CYS A 1 70 ? 5.329 1.506 7.128 1.00 95.19 70 CYS A C 1
ATOM 557 O O . CYS A 1 70 ? 5.638 2.678 7.342 1.00 95.19 70 CYS A O 1
ATOM 559 N N . LEU A 1 71 ? 4.058 1.087 7.133 1.00 95.88 71 LEU A N 1
ATOM 560 C CA . LEU A 1 71 ? 2.917 1.938 7.483 1.00 95.88 71 LEU A CA 1
ATOM 561 C C . LEU A 1 71 ? 2.918 2.323 8.969 1.00 95.88 71 LEU A C 1
ATOM 563 O O . LEU A 1 71 ? 2.463 3.410 9.316 1.00 95.88 71 LEU A O 1
ATOM 567 N N . GLY A 1 72 ? 3.460 1.465 9.837 1.00 92.56 72 GLY A N 1
ATOM 568 C CA . GLY A 1 72 ? 3.547 1.690 11.284 1.00 92.56 72 GLY A CA 1
ATOM 569 C C . GLY A 1 72 ? 4.798 2.444 11.752 1.00 92.56 72 GLY A C 1
ATOM 570 O O . GLY A 1 72 ? 5.059 2.488 12.952 1.00 92.56 72 GLY A O 1
ATOM 571 N N . LEU A 1 73 ? 5.606 2.983 10.833 1.00 92.44 73 LEU A N 1
ATOM 572 C CA . LEU A 1 73 ? 6.830 3.721 11.162 1.00 92.44 73 LEU A CA 1
ATOM 573 C C . LEU A 1 73 ? 6.535 5.211 11.420 1.00 92.44 73 LEU A C 1
ATOM 575 O O . LEU A 1 73 ? 5.431 5.594 11.802 1.00 92.44 73 LEU A O 1
ATOM 579 N N . ASN A 1 74 ? 7.547 6.073 11.284 1.00 92.06 74 ASN A N 1
ATOM 580 C CA . ASN A 1 74 ? 7.352 7.510 11.440 1.00 92.06 74 ASN A CA 1
ATOM 581 C C . ASN A 1 74 ? 6.488 8.090 10.305 1.00 92.06 74 ASN A C 1
ATOM 583 O O . ASN A 1 74 ? 6.395 7.526 9.215 1.00 92.06 74 ASN A O 1
ATOM 587 N N . SER A 1 75 ? 5.908 9.267 10.546 1.00 89.75 75 SER A N 1
ATOM 588 C CA . SER A 1 75 ? 4.923 9.886 9.655 1.00 89.75 75 SER A CA 1
ATOM 589 C C . SER A 1 75 ? 5.412 10.116 8.218 1.00 89.75 75 SER A C 1
ATOM 591 O O . SER A 1 75 ? 4.612 10.014 7.288 1.00 89.75 75 SER A O 1
ATOM 593 N N . THR A 1 76 ? 6.704 10.384 8.005 1.00 93.12 76 THR A N 1
ATOM 594 C CA . THR A 1 76 ? 7.272 10.597 6.664 1.00 93.12 76 THR A CA 1
ATOM 595 C C . THR A 1 76 ? 7.381 9.286 5.891 1.00 93.12 76 THR A C 1
ATOM 597 O O . THR A 1 76 ? 6.991 9.223 4.722 1.00 93.12 76 THR A O 1
ATOM 600 N N . ILE A 1 77 ? 7.874 8.227 6.543 1.00 94.56 77 ILE A N 1
ATOM 601 C CA . ILE A 1 77 ? 7.968 6.892 5.941 1.00 94.56 77 ILE A CA 1
ATOM 602 C C . ILE A 1 77 ? 6.567 6.341 5.677 1.00 94.56 77 ILE A C 1
ATOM 604 O O . ILE A 1 77 ? 6.293 5.910 4.557 1.00 94.56 77 ILE A O 1
ATOM 608 N N . SER A 1 78 ? 5.670 6.421 6.663 1.00 95.75 78 SER A N 1
ATOM 609 C CA . SER A 1 78 ? 4.286 5.965 6.532 1.00 95.75 78 SER A CA 1
ATOM 610 C C . SER A 1 78 ? 3.559 6.681 5.401 1.00 95.75 78 SER A C 1
ATOM 612 O O . SER A 1 78 ? 2.826 6.041 4.654 1.00 95.75 78 SER A O 1
ATOM 614 N N . LYS A 1 79 ? 3.805 7.985 5.208 1.00 95.94 79 LYS A N 1
ATOM 615 C CA . LYS A 1 79 ? 3.245 8.734 4.078 1.00 95.94 79 LYS A CA 1
ATOM 616 C C . LYS A 1 79 ? 3.695 8.159 2.738 1.00 95.94 79 LYS A C 1
ATOM 618 O O . LYS A 1 79 ? 2.859 7.861 1.892 1.00 95.94 79 LYS A O 1
ATOM 623 N N . ALA A 1 80 ? 5.003 8.002 2.544 1.00 96.38 80 ALA A N 1
ATOM 624 C CA . A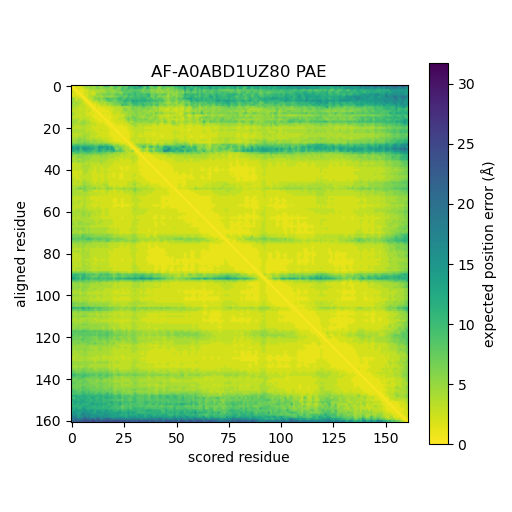LA A 1 80 ? 5.539 7.477 1.291 1.00 96.38 80 ALA A CA 1
ATOM 625 C C . ALA A 1 80 ? 5.091 6.024 1.040 1.00 96.38 80 ALA A C 1
ATOM 627 O O . ALA A 1 80 ? 4.778 5.668 -0.095 1.00 96.38 80 ALA A O 1
ATOM 628 N N . ALA A 1 81 ? 5.003 5.210 2.096 1.00 97.00 81 ALA A N 1
ATOM 629 C CA . ALA A 1 81 ? 4.499 3.844 2.018 1.00 97.00 81 ALA A CA 1
ATOM 630 C C . ALA A 1 81 ? 3.011 3.799 1.645 1.00 97.00 81 ALA A C 1
ATOM 632 O O . ALA A 1 81 ? 2.640 3.067 0.735 1.00 97.00 81 ALA A O 1
ATOM 633 N N . ALA A 1 82 ? 2.166 4.615 2.280 1.00 97.38 82 ALA A N 1
ATOM 634 C CA . ALA A 1 82 ? 0.742 4.684 1.965 1.00 97.38 82 ALA A CA 1
ATOM 635 C C . ALA A 1 82 ? 0.487 5.203 0.542 1.00 97.38 82 ALA A C 1
ATOM 637 O O . ALA A 1 82 ? -0.408 4.711 -0.136 1.00 97.38 82 ALA A O 1
ATOM 638 N N . GLU A 1 83 ? 1.283 6.160 0.054 1.00 97.06 83 GLU A N 1
ATOM 639 C CA . GLU A 1 83 ? 1.192 6.627 -1.334 1.00 97.06 83 GLU A CA 1
ATOM 640 C C . GLU A 1 83 ? 1.548 5.535 -2.349 1.00 97.06 83 GLU A C 1
ATOM 642 O O . GLU A 1 83 ? 0.862 5.409 -3.363 1.00 97.06 83 GLU A O 1
ATOM 647 N N . LEU A 1 84 ? 2.605 4.760 -2.088 1.00 97.75 84 LEU A N 1
ATOM 648 C CA . LEU A 1 84 ? 2.981 3.625 -2.930 1.00 97.75 84 LEU A CA 1
ATOM 649 C C . LEU A 1 84 ? 1.912 2.527 -2.881 1.00 97.75 84 LEU A C 1
ATOM 651 O O . LEU A 1 84 ? 1.492 2.042 -3.927 1.00 97.75 84 LEU A O 1
ATOM 655 N N . LEU A 1 85 ? 1.444 2.175 -1.682 1.00 98.06 85 LEU A N 1
ATOM 656 C CA . LEU A 1 85 ? 0.412 1.162 -1.490 1.00 98.06 85 LEU A CA 1
ATOM 657 C C . LEU A 1 85 ? -0.877 1.548 -2.215 1.00 98.06 85 LEU A C 1
ATOM 659 O O . LEU A 1 85 ? -1.420 0.739 -2.955 1.00 98.06 85 LEU A O 1
ATOM 663 N N . TYR A 1 86 ? -1.325 2.795 -2.058 1.00 97.25 86 TYR A N 1
ATOM 664 C CA . TYR A 1 86 ? -2.490 3.313 -2.765 1.00 97.25 86 TYR A CA 1
ATOM 665 C C . TYR A 1 86 ? -2.344 3.128 -4.275 1.00 97.25 86 TYR A C 1
ATOM 667 O O . TYR A 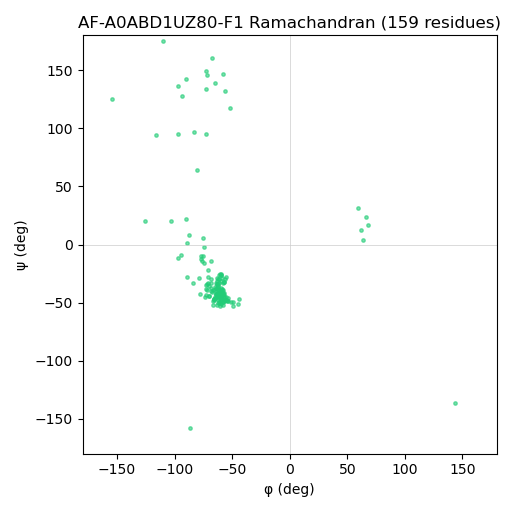1 86 ? -3.240 2.585 -4.906 1.00 97.25 86 TYR A O 1
ATOM 675 N N . GLU A 1 87 ? -1.203 3.514 -4.853 1.00 96.81 87 GLU A N 1
ATOM 676 C CA . GLU A 1 87 ? -0.982 3.358 -6.292 1.00 96.81 87 GLU A CA 1
ATOM 677 C C . GLU A 1 87 ? -0.995 1.887 -6.726 1.00 96.81 87 GLU A C 1
ATOM 679 O O . GLU A 1 87 ? -1.616 1.557 -7.732 1.00 96.81 87 GLU A O 1
ATOM 684 N N . VAL A 1 88 ? -0.359 0.987 -5.972 1.00 97.19 88 VAL A N 1
ATOM 685 C CA . VAL A 1 88 ? -0.350 -0.456 -6.278 1.00 97.19 88 VAL A CA 1
ATOM 686 C C . VAL A 1 88 ? -1.768 -1.025 -6.303 1.00 97.19 88 VAL A C 1
ATOM 688 O O . VAL A 1 88 ? -2.095 -1.799 -7.197 1.00 97.19 88 VAL A O 1
ATOM 691 N N . LEU A 1 89 ? -2.622 -0.608 -5.369 1.00 97.31 89 LEU A N 1
ATOM 692 C CA . LEU A 1 89 ? -3.998 -1.094 -5.251 1.00 97.31 89 LEU A CA 1
ATOM 693 C C . LEU A 1 89 ? -4.954 -0.531 -6.312 1.00 97.31 89 LEU A C 1
ATOM 695 O O . LEU A 1 89 ? -6.084 -1.002 -6.402 1.00 97.31 89 LEU A O 1
ATOM 699 N N . GLN A 1 90 ? -4.551 0.471 -7.095 1.00 95.06 90 GLN A N 1
ATOM 700 C CA . GLN A 1 90 ? -5.399 1.065 -8.132 1.00 95.06 90 GLN A CA 1
ATOM 701 C C . GLN A 1 90 ? -5.234 0.360 -9.489 1.00 95.06 90 GLN A C 1
ATOM 703 O O . GLN A 1 90 ? -4.132 0.037 -9.934 1.00 95.06 90 GLN A O 1
ATOM 708 N N . GLU A 1 91 ? -6.336 0.219 -10.209 1.00 90.06 91 GLU A N 1
ATOM 709 C CA . GLU A 1 91 ? -6.422 -0.112 -11.630 1.00 90.06 91 GLU A CA 1
ATOM 710 C C . GLU A 1 91 ? -6.921 1.092 -12.434 1.00 90.06 91 GLU A C 1
ATOM 712 O O . GLU A 1 91 ? -7.308 2.120 -11.886 1.00 90.06 91 GLU A O 1
ATOM 717 N N . ARG A 1 92 ? -6.956 0.964 -13.768 1.00 83.62 92 ARG A N 1
ATOM 718 C CA . ARG A 1 92 ? -7.451 2.032 -14.656 1.00 83.62 92 ARG A CA 1
ATOM 719 C C . ARG A 1 92 ? -8.873 2.501 -14.324 1.00 83.62 92 ARG A C 1
ATOM 721 O O . ARG A 1 92 ? -9.203 3.639 -14.635 1.00 83.62 92 ARG A O 1
ATOM 728 N N . SER A 1 93 ? -9.707 1.634 -13.752 1.00 84.44 93 SER A N 1
ATOM 729 C CA . SER A 1 93 ? -11.130 1.894 -13.505 1.00 84.44 93 SER A CA 1
ATOM 730 C C . SER A 1 93 ? -11.560 1.679 -12.050 1.00 84.44 93 SER A C 1
ATOM 732 O O . SER A 1 93 ? -12.747 1.481 -11.801 1.00 84.44 93 SER A O 1
ATOM 734 N N . GLY A 1 94 ? -10.631 1.694 -11.090 1.00 92.81 94 GLY A N 1
ATOM 735 C CA . GLY A 1 94 ? -10.957 1.543 -9.670 1.00 92.81 94 GLY A CA 1
ATOM 736 C C . GLY A 1 94 ? -9.908 0.751 -8.905 1.00 92.81 94 GLY A C 1
ATOM 737 O O . GLY A 1 94 ? -8.718 0.958 -9.087 1.00 92.81 94 GLY A O 1
ATOM 738 N N . TRP A 1 95 ? -10.347 -0.165 -8.046 1.00 96.19 95 TRP A N 1
ATOM 739 C CA . TRP A 1 95 ? -9.469 -0.937 -7.168 1.00 96.19 95 TRP A CA 1
ATOM 740 C C . TRP A 1 95 ? -9.133 -2.313 -7.749 1.00 96.19 95 TRP A C 1
ATOM 742 O O . TRP A 1 95 ? -10.029 -3.035 -8.189 1.00 96.19 95 TRP A O 1
ATOM 752 N N . ASN A 1 96 ? -7.866 -2.713 -7.662 1.00 96.62 96 ASN A N 1
ATOM 753 C CA . ASN A 1 96 ? -7.423 -4.078 -7.916 1.00 96.62 96 ASN A CA 1
ATOM 754 C C . ASN A 1 96 ? -7.868 -4.979 -6.751 1.00 96.62 96 ASN A C 1
ATOM 756 O O . ASN A 1 96 ? -7.211 -5.062 -5.711 1.00 96.62 96 ASN A O 1
ATOM 760 N N . VAL A 1 97 ? -9.014 -5.643 -6.911 1.00 95.62 97 VAL A N 1
ATOM 761 C CA . VAL A 1 97 ? -9.610 -6.493 -5.864 1.00 95.62 97 VAL A CA 1
ATOM 762 C C . VAL A 1 97 ? -8.658 -7.605 -5.388 1.00 95.62 97 VAL A C 1
ATOM 764 O O . VAL A 1 97 ? -8.548 -7.782 -4.172 1.00 95.62 97 VAL A O 1
ATOM 767 N N . PRO A 1 98 ? -7.932 -8.327 -6.269 1.00 96.56 98 PRO A N 1
ATOM 768 C CA . PRO A 1 98 ? -6.913 -9.280 -5.829 1.00 96.56 98 PRO A CA 1
ATOM 769 C C . PRO A 1 98 ? -5.849 -8.669 -4.905 1.00 96.56 98 PRO A C 1
ATOM 771 O O . PRO A 1 98 ? -5.547 -9.250 -3.864 1.00 96.56 98 PRO A O 1
ATOM 774 N N . TYR A 1 99 ? -5.316 -7.486 -5.222 1.00 97.75 99 TYR A N 1
ATOM 775 C CA . TYR A 1 99 ? -4.272 -6.843 -4.410 1.00 97.75 99 TYR A CA 1
ATOM 776 C C . TYR A 1 99 ? -4.823 -6.295 -3.093 1.00 97.75 99 TYR A C 1
ATOM 778 O O . TYR A 1 99 ? -4.162 -6.408 -2.060 1.00 97.75 99 TYR A O 1
ATOM 786 N N . CYS A 1 100 ? -6.061 -5.790 -3.091 1.00 97.75 100 CYS A N 1
ATOM 787 C CA . CYS A 1 100 ? -6.777 -5.448 -1.860 1.00 97.75 100 CYS A CA 1
ATOM 788 C C . CYS A 1 100 ? -6.907 -6.661 -0.929 1.00 97.75 100 CYS A C 1
ATOM 790 O O . CYS A 1 100 ? -6.687 -6.528 0.274 1.00 97.75 100 CYS A O 1
ATOM 792 N N . ARG A 1 101 ? -7.203 -7.846 -1.477 1.00 96.69 101 ARG A N 1
ATOM 793 C CA . ARG A 1 101 ? -7.284 -9.089 -0.697 1.00 96.69 101 ARG A CA 1
ATOM 794 C C . ARG A 1 101 ? -5.928 -9.526 -0.147 1.00 96.69 101 ARG A C 1
ATOM 796 O O . ARG A 1 101 ? -5.849 -9.941 1.003 1.00 96.69 101 ARG A O 1
ATOM 803 N N . ILE A 1 102 ? -4.856 -9.411 -0.934 1.00 97.81 102 ILE A N 1
ATOM 804 C CA . ILE A 1 102 ? -3.497 -9.696 -0.442 1.00 97.81 102 ILE A CA 1
ATOM 805 C C . ILE A 1 102 ? -3.164 -8.777 0.735 1.00 97.81 102 ILE A C 1
ATOM 807 O O . ILE A 1 102 ? -2.656 -9.251 1.750 1.00 97.81 102 ILE A O 1
ATOM 811 N N . LEU A 1 103 ? -3.491 -7.483 0.628 1.00 98.25 103 LEU A N 1
ATOM 812 C CA . LEU A 1 103 ? -3.292 -6.513 1.702 1.00 98.25 103 LEU A CA 1
ATOM 813 C C . LEU A 1 103 ? -4.114 -6.845 2.954 1.00 98.25 103 LEU A C 1
ATOM 815 O O . LEU A 1 103 ? -3.558 -6.810 4.049 1.00 98.25 103 LEU A O 1
ATOM 819 N N . SER A 1 104 ? -5.409 -7.149 2.822 1.00 95.75 104 SER A N 1
ATOM 820 C CA . SER A 1 104 ? -6.272 -7.428 3.982 1.00 95.75 104 SER A CA 1
ATOM 821 C C . SER A 1 104 ? -5.836 -8.670 4.759 1.00 95.75 104 SER A C 1
ATOM 823 O O . SER A 1 104 ? -6.006 -8.729 5.9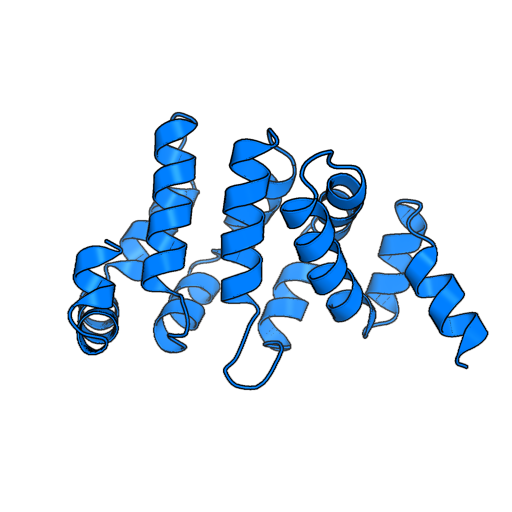75 1.00 95.75 104 SER A O 1
ATOM 825 N N . GLN A 1 105 ? -5.215 -9.631 4.074 1.00 95.94 105 GLN A N 1
ATOM 826 C CA . GLN A 1 105 ? -4.656 -10.839 4.675 1.00 95.94 105 GLN A CA 1
ATOM 827 C C . GLN A 1 105 ? -3.326 -10.596 5.403 1.00 95.94 105 GLN A C 1
ATOM 829 O O . GLN A 1 105 ? -2.894 -11.453 6.178 1.00 95.94 105 GLN A O 1
ATOM 834 N N . GLN A 1 106 ? -2.672 -9.446 5.199 1.00 96.94 106 GLN A N 1
ATOM 835 C CA . GLN A 1 106 ? -1.426 -9.142 5.893 1.00 96.94 106 GLN A CA 1
ATOM 836 C C . GLN A 1 106 ? -1.658 -8.815 7.364 1.00 96.94 106 GLN A C 1
ATOM 838 O O . GLN A 1 106 ? -2.493 -7.986 7.740 1.00 96.94 106 GLN A O 1
ATOM 843 N N . CYS A 1 107 ? -0.826 -9.422 8.209 1.00 91.94 107 CYS A N 1
ATOM 844 C CA . CYS A 1 107 ? -0.832 -9.160 9.639 1.00 91.94 107 CYS A CA 1
ATOM 845 C C . CYS A 1 107 ? -0.636 -7.660 9.908 1.00 91.94 107 CYS A C 1
ATOM 847 O O . CYS A 1 107 ? 0.269 -7.026 9.366 1.00 91.94 107 CYS A O 1
ATOM 849 N N . ASN A 1 108 ? -1.480 -7.100 10.775 1.00 93.62 108 ASN A N 1
ATOM 850 C CA . ASN A 1 108 ? -1.479 -5.692 11.176 1.00 93.62 108 ASN A CA 1
ATOM 851 C C . ASN A 1 108 ? -1.772 -4.661 10.069 1.00 93.62 108 ASN A C 1
ATOM 853 O O . ASN A 1 108 ? -1.757 -3.472 10.379 1.00 93.62 108 ASN A O 1
ATOM 857 N N . ALA A 1 109 ? -2.093 -5.044 8.826 1.00 96.88 109 ALA A N 1
ATOM 858 C CA . ALA A 1 109 ? -2.387 -4.067 7.770 1.00 96.88 109 ALA A CA 1
ATOM 859 C C . ALA A 1 109 ? -3.547 -3.132 8.147 1.00 96.88 109 ALA A C 1
ATOM 861 O O . ALA A 1 109 ? -3.379 -1.912 8.160 1.00 96.88 109 ALA A O 1
ATOM 862 N N . ILE A 1 110 ? -4.691 -3.699 8.547 1.00 96.62 110 ILE A N 1
ATOM 863 C CA . ILE A 1 110 ? -5.858 -2.928 9.006 1.00 96.62 110 ILE A CA 1
ATOM 864 C C . ILE A 1 110 ? -5.517 -2.105 10.254 1.00 96.62 110 ILE A C 1
ATOM 866 O O . ILE A 1 110 ? -5.858 -0.927 10.321 1.00 96.62 110 ILE A O 1
ATOM 870 N N . LEU A 1 111 ? -4.788 -2.682 11.218 1.00 95.94 111 LEU A N 1
ATOM 871 C CA . LEU A 1 111 ? -4.352 -1.972 12.425 1.00 95.94 111 LEU A CA 1
ATOM 872 C C . LEU A 1 111 ? -3.531 -0.719 12.080 1.00 95.94 111 LEU A C 1
ATOM 874 O O . LEU A 1 111 ? -3.806 0.363 12.604 1.00 95.94 111 LEU A O 1
ATOM 878 N N . PHE A 1 112 ? -2.536 -0.848 11.198 1.00 97.12 112 PHE A N 1
ATOM 879 C CA . PHE A 1 112 ? -1.703 0.278 10.792 1.00 97.12 112 PHE A CA 1
ATOM 880 C C . PHE A 1 112 ? -2.515 1.320 10.033 1.00 97.12 112 PHE A C 1
ATOM 882 O O . PHE A 1 112 ? -2.450 2.492 10.396 1.00 97.12 112 PHE A O 1
ATOM 889 N N . LEU A 1 113 ? -3.339 0.921 9.064 1.00 97.00 113 LEU A N 1
ATOM 890 C CA . LEU A 1 113 ? -4.200 1.852 8.330 1.00 97.00 113 LEU A CA 1
ATOM 891 C C . LEU A 1 113 ? -5.144 2.624 9.268 1.00 97.00 113 LEU A C 1
ATOM 893 O O . LEU A 1 113 ? -5.257 3.842 9.153 1.00 97.00 113 LEU A O 1
ATOM 897 N N . VAL A 1 114 ? -5.749 1.955 10.257 1.00 95.88 114 VAL A N 1
ATOM 898 C CA . VAL A 1 114 ? -6.601 2.605 11.269 1.00 95.88 114 VAL A CA 1
ATOM 899 C C . VAL A 1 114 ? -5.797 3.586 12.123 1.00 95.88 114 VAL A C 1
ATOM 901 O O . VAL A 1 114 ? -6.283 4.671 12.446 1.00 95.88 114 VAL A O 1
ATOM 904 N N . SER A 1 115 ? -4.552 3.254 12.477 1.00 95.00 115 SER A N 1
ATOM 905 C CA . SER A 1 115 ? -3.685 4.177 13.219 1.00 95.00 115 SER A CA 1
ATOM 906 C C . SER A 1 115 ? -3.363 5.448 12.420 1.00 95.00 115 SER A C 1
ATOM 908 O O . SER A 1 115 ? -3.302 6.536 12.997 1.00 95.00 115 SER A O 1
ATOM 910 N N . LEU A 1 116 ? -3.245 5.334 11.091 1.00 95.75 116 LEU A N 1
ATOM 911 C CA . LEU A 1 116 ? -2.952 6.451 10.191 1.00 95.75 116 LEU A CA 1
ATOM 912 C C . LEU A 1 116 ? -4.117 7.433 10.043 1.00 95.75 116 LEU A C 1
ATOM 914 O O . LEU A 1 116 ? -3.868 8.604 9.757 1.00 95.75 116 LEU A O 1
ATOM 918 N N . LEU A 1 117 ? -5.356 7.020 10.332 1.00 94.56 117 LEU A N 1
ATOM 919 C CA . LEU A 1 117 ? -6.513 7.927 10.382 1.00 94.56 117 LEU A CA 1
ATOM 920 C C . LEU A 1 117 ? -6.345 9.043 11.426 1.00 94.56 117 LEU A C 1
ATOM 922 O O . LEU A 1 117 ? -6.923 10.116 11.293 1.00 94.56 117 LEU A O 1
ATOM 926 N N . LYS A 1 118 ? -5.528 8.809 12.461 1.00 91.88 118 LYS A N 1
ATOM 927 C CA . LYS A 1 118 ? -5.228 9.787 13.522 1.00 91.88 118 LYS A CA 1
ATOM 928 C C . LYS A 1 118 ? -4.031 10.684 13.188 1.00 91.88 118 LYS A C 1
ATOM 930 O O . LYS A 1 118 ? -3.617 11.490 14.020 1.00 91.88 118 LYS A O 1
ATOM 935 N N . SER A 1 119 ? -3.431 10.521 12.009 1.00 92.31 119 SER A N 1
ATOM 936 C CA . SER A 1 119 ? -2.264 11.294 11.593 1.00 92.31 119 SER A CA 1
ATOM 937 C C . SER A 1 119 ? -2.609 12.780 11.439 1.00 92.31 119 SER A C 1
ATOM 939 O O . SER A 1 119 ? -3.629 13.109 10.835 1.00 92.31 119 SER A O 1
ATOM 941 N N . PRO A 1 120 ? -1.735 13.709 11.877 1.00 91.31 120 PRO A N 1
ATOM 942 C CA . PRO A 1 120 ? -1.907 15.133 11.583 1.00 91.31 120 PRO A CA 1
ATOM 943 C C . PRO A 1 120 ? -1.707 15.452 10.090 1.00 91.31 120 PRO A C 1
ATOM 945 O O . PRO A 1 120 ? -2.045 16.543 9.631 1.00 91.31 120 PRO A O 1
ATOM 948 N N . ILE A 1 121 ? -1.141 14.522 9.311 1.00 93.00 121 ILE A N 1
ATOM 949 C CA . ILE A 1 121 ? -0.968 14.674 7.867 1.00 93.00 121 ILE A CA 1
ATOM 950 C C . ILE A 1 121 ? -2.275 14.272 7.182 1.00 93.00 121 ILE A C 1
ATOM 952 O O . ILE A 1 121 ? -2.498 13.098 6.898 1.00 93.00 121 ILE A O 1
ATOM 956 N N . ARG A 1 122 ? -3.105 15.264 6.855 1.00 93.19 122 ARG A N 1
ATOM 957 C CA . ARG A 1 122 ? -4.422 15.068 6.227 1.00 93.19 122 ARG A CA 1
ATOM 958 C C . ARG A 1 122 ? -4.399 14.133 5.012 1.00 93.19 122 ARG A C 1
ATOM 960 O O . ARG A 1 122 ? -5.136 13.161 4.988 1.00 93.19 122 ARG A O 1
ATOM 967 N N . ALA A 1 123 ? -3.486 14.359 4.066 1.00 91.81 123 ALA A N 1
ATOM 968 C CA . ALA A 1 123 ? -3.377 13.528 2.863 1.00 91.81 123 ALA A CA 1
ATOM 969 C C . ALA A 1 123 ? -3.042 12.047 3.153 1.00 91.81 123 ALA A C 1
ATOM 971 O O . ALA A 1 123 ? -3.350 11.173 2.350 1.00 91.81 123 ALA A O 1
ATOM 972 N N . LEU A 1 124 ? -2.381 11.758 4.282 1.00 93.50 124 LEU A N 1
ATOM 973 C CA . LEU A 1 124 ? -2.095 10.390 4.719 1.00 93.50 124 LEU A CA 1
ATOM 974 C C . LEU A 1 124 ? -3.337 9.741 5.339 1.00 93.50 124 LEU A C 1
ATOM 976 O O . LEU A 1 124 ? -3.622 8.582 5.044 1.00 93.50 124 LEU A O 1
ATOM 980 N N . ALA A 1 125 ? -4.076 10.493 6.159 1.00 94.88 125 ALA A N 1
ATOM 981 C CA . ALA A 1 125 ? -5.337 10.038 6.733 1.00 94.88 125 ALA A CA 1
ATOM 982 C C . ALA A 1 125 ? -6.371 9.741 5.632 1.00 94.88 125 ALA A C 1
ATOM 984 O O . ALA A 1 125 ? -6.884 8.629 5.593 1.00 94.88 125 ALA A O 1
ATOM 985 N N . GLU A 1 126 ? -6.568 10.664 4.682 1.00 95.25 126 GLU A N 1
ATOM 986 C CA . GLU A 1 126 ? -7.497 10.510 3.547 1.00 95.25 126 GLU A CA 1
ATOM 987 C C . GLU A 1 126 ? -7.172 9.261 2.712 1.00 95.25 126 GLU A C 1
ATOM 989 O O . GLU A 1 126 ? -8.033 8.418 2.481 1.00 95.25 126 GLU A O 1
ATOM 994 N N . LYS A 1 127 ? -5.900 9.057 2.340 1.00 95.25 127 LYS A N 1
ATOM 995 C CA . LYS A 1 127 ? -5.501 7.847 1.600 1.00 95.25 127 LYS A CA 1
ATOM 996 C C . LYS A 1 127 ? -5.738 6.559 2.380 1.00 95.25 127 LYS A C 1
ATOM 998 O O . LYS A 1 127 ? -6.113 5.549 1.790 1.00 95.25 127 LYS A O 1
ATOM 1003 N N . SER A 1 128 ? -5.484 6.578 3.686 1.00 96.06 128 SER A N 1
ATOM 1004 C CA . SER A 1 128 ? -5.692 5.403 4.539 1.00 96.06 128 SER A CA 1
ATOM 1005 C C . SER A 1 128 ? -7.180 5.085 4.681 1.00 96.06 128 SER A C 1
ATOM 1007 O O . SER A 1 128 ? -7.554 3.916 4.663 1.00 96.06 128 SER A O 1
ATOM 1009 N N . GLU A 1 129 ? -8.023 6.115 4.763 1.00 95.56 129 GLU A N 1
ATOM 1010 C CA . GLU A 1 129 ? -9.481 6.005 4.792 1.00 95.56 129 GLU A CA 1
ATOM 1011 C C . GLU A 1 129 ? -10.043 5.440 3.486 1.00 95.56 129 GLU A C 1
ATOM 1013 O O . GLU A 1 129 ? -10.856 4.518 3.527 1.00 95.56 129 GLU A O 1
ATOM 1018 N N . GLU A 1 130 ? -9.569 5.912 2.331 1.00 96.38 130 GLU A N 1
ATOM 1019 C CA . GLU A 1 130 ? -9.974 5.377 1.026 1.00 96.38 130 GLU A CA 1
ATOM 1020 C C . GLU A 1 130 ? -9.634 3.885 0.893 1.00 96.38 130 GLU A C 1
ATOM 1022 O O . GLU A 1 130 ? -10.473 3.088 0.466 1.00 96.38 130 GLU A O 1
ATOM 1027 N N . ILE A 1 131 ? -8.423 3.487 1.310 1.00 97.50 131 ILE A N 1
ATOM 1028 C CA . ILE A 1 131 ? -8.012 2.076 1.319 1.00 97.50 131 ILE A CA 1
ATOM 1029 C C . ILE A 1 131 ? -8.906 1.275 2.272 1.00 97.50 131 ILE A C 1
ATOM 1031 O O . ILE A 1 131 ? -9.439 0.243 1.874 1.00 97.50 131 ILE A O 1
ATOM 1035 N N . LEU A 1 132 ? -9.097 1.733 3.513 1.00 96.62 132 LEU A N 1
ATOM 1036 C CA . LEU A 1 132 ? -9.912 1.027 4.509 1.00 96.62 132 LEU A CA 1
ATOM 1037 C C . LEU A 1 132 ? -11.361 0.864 4.068 1.00 96.62 132 LEU A C 1
ATOM 1039 O O . LEU A 1 132 ? -11.909 -0.225 4.223 1.00 96.62 132 LEU A O 1
ATOM 1043 N N . THR A 1 133 ? -11.949 1.914 3.497 1.00 94.81 133 THR A N 1
ATOM 1044 C CA . THR A 1 133 ? -13.298 1.878 2.925 1.00 94.81 133 THR A CA 1
ATOM 1045 C C . THR A 1 133 ? -13.391 0.749 1.911 1.00 94.81 133 THR A C 1
ATOM 1047 O O . THR A 1 133 ? -14.279 -0.091 2.019 1.00 94.81 133 THR A O 1
ATOM 1050 N N . LYS A 1 134 ? -12.413 0.647 0.998 1.00 96.00 134 LYS A N 1
ATOM 1051 C CA . LYS A 1 134 ? -12.394 -0.444 0.023 1.00 96.00 134 LYS A CA 1
ATOM 1052 C C . LYS A 1 134 ? -12.220 -1.821 0.665 1.00 96.00 134 LYS A C 1
ATOM 1054 O O . LYS A 1 134 ? -12.873 -2.774 0.247 1.00 96.00 134 LYS A O 1
ATOM 1059 N N . LEU A 1 135 ? -11.330 -1.960 1.649 1.00 96.12 135 LEU A N 1
ATOM 1060 C CA . LEU A 1 135 ? -11.123 -3.245 2.327 1.00 96.12 135 LEU A CA 1
ATOM 1061 C C . LEU A 1 135 ? -12.393 -3.704 3.063 1.00 96.12 135 LEU A C 1
ATOM 1063 O O . LEU A 1 135 ? -12.677 -4.899 3.093 1.00 96.12 135 LEU A O 1
ATOM 1067 N N . CYS A 1 136 ? -13.179 -2.775 3.608 1.00 94.75 136 CYS A N 1
ATOM 1068 C CA . CYS A 1 136 ? -14.419 -3.052 4.341 1.00 94.75 136 CYS A CA 1
ATOM 1069 C C . CYS A 1 136 ? -15.623 -3.430 3.454 1.00 94.75 136 CYS A C 1
ATOM 1071 O O . CYS A 1 136 ? -16.728 -3.637 3.967 1.00 94.75 136 CYS A O 1
ATOM 1073 N N . ASP A 1 137 ? -15.423 -3.590 2.144 1.00 92.50 137 ASP A N 1
ATOM 1074 C CA . ASP A 1 137 ? -16.387 -4.288 1.289 1.00 92.50 137 ASP A CA 1
ATOM 1075 C C . ASP A 1 137 ? -16.552 -5.761 1.722 1.00 92.50 137 ASP A C 1
ATOM 1077 O O . ASP A 1 137 ? -17.636 -6.329 1.583 1.00 92.50 137 ASP A O 1
ATOM 1081 N N . GLU A 1 138 ? -15.502 -6.373 2.288 1.00 92.25 138 GLU A N 1
ATOM 1082 C CA . GLU A 1 138 ? -15.540 -7.729 2.850 1.00 92.25 138 GLU A CA 1
ATOM 1083 C C . GLU A 1 138 ? -15.849 -7.694 4.363 1.00 92.25 138 GLU A C 1
ATOM 1085 O O . GLU A 1 138 ? -15.159 -7.027 5.138 1.00 92.25 138 GLU A O 1
ATOM 1090 N N . ASP A 1 139 ? -16.851 -8.464 4.805 1.00 90.31 139 ASP A N 1
ATOM 1091 C CA . ASP A 1 139 ? -17.344 -8.445 6.195 1.00 90.31 139 ASP A CA 1
ATOM 1092 C C . ASP A 1 139 ? -16.277 -8.846 7.233 1.00 90.31 139 ASP A C 1
ATOM 1094 O O . ASP A 1 139 ? -16.239 -8.296 8.335 1.00 90.31 139 ASP A O 1
ATOM 1098 N N . GLU A 1 140 ? -15.361 -9.759 6.888 1.00 92.94 140 GLU A N 1
ATOM 1099 C CA . GLU A 1 140 ? -14.249 -10.130 7.777 1.00 92.94 140 GLU A CA 1
ATOM 1100 C C . GLU A 1 140 ? -13.385 -8.905 8.111 1.00 92.94 140 GLU A C 1
ATOM 1102 O O . GLU A 1 140 ? -13.001 -8.706 9.264 1.00 92.94 140 GLU A O 1
ATOM 1107 N N . ASN A 1 141 ? -13.147 -8.019 7.141 1.00 94.06 141 ASN A N 1
ATOM 1108 C CA . ASN A 1 141 ? -12.341 -6.818 7.355 1.00 94.06 141 ASN A CA 1
ATOM 1109 C C . ASN A 1 141 ? -13.077 -5.802 8.236 1.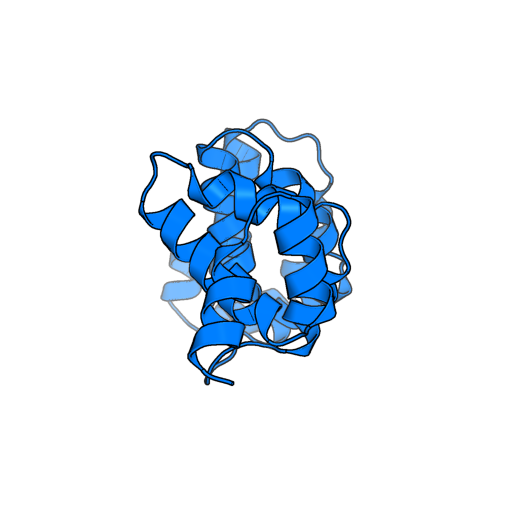00 94.06 141 ASN A C 1
ATOM 1111 O O . ASN A 1 141 ? -12.446 -5.144 9.062 1.00 94.06 141 ASN A O 1
ATOM 1115 N N . VAL A 1 142 ? -14.410 -5.733 8.142 1.00 92.81 142 VAL A N 1
ATOM 1116 C CA . VAL A 1 142 ? -15.246 -4.938 9.057 1.00 92.81 142 VAL A CA 1
ATOM 1117 C C . VAL A 1 142 ? -15.079 -5.429 10.502 1.00 92.81 142 VAL A C 1
ATOM 1119 O O . VAL A 1 142 ? -14.886 -4.625 11.418 1.00 92.81 142 VAL A O 1
ATOM 1122 N N . ILE A 1 143 ? -15.071 -6.749 10.715 1.00 91.38 143 ILE A N 1
ATOM 1123 C CA . ILE A 1 143 ? -14.829 -7.357 12.032 1.00 91.38 143 ILE A CA 1
ATOM 1124 C C . ILE A 1 143 ? -13.411 -7.030 12.531 1.00 91.38 143 ILE A C 1
ATOM 1126 O O . ILE A 1 143 ? -13.234 -6.689 13.704 1.00 91.38 143 ILE A O 1
ATOM 1130 N N . GLN A 1 144 ? -12.393 -7.097 11.668 1.00 92.81 144 GLN A N 1
ATOM 1131 C CA . GLN A 1 144 ? -11.016 -6.730 12.030 1.00 92.81 144 GLN A CA 1
ATOM 1132 C C . GLN A 1 144 ? -10.893 -5.243 12.401 1.00 92.81 144 GLN A C 1
ATOM 1134 O O . GLN A 1 144 ? -10.255 -4.923 13.406 1.00 92.81 144 GLN A O 1
ATOM 1139 N N . CYS A 1 145 ? -11.549 -4.339 11.665 1.00 91.62 145 CYS A N 1
ATOM 1140 C CA . CYS A 1 145 ? -11.639 -2.914 12.003 1.00 91.62 145 CYS A CA 1
ATOM 1141 C C . CYS A 1 145 ? -12.243 -2.703 13.399 1.00 91.62 145 CYS A C 1
ATOM 1143 O O . CYS A 1 145 ? -11.680 -1.972 14.219 1.00 91.62 145 CYS A O 1
ATOM 1145 N N . ALA A 1 146 ? -13.332 -3.407 13.712 1.00 91.06 146 ALA A N 1
ATOM 1146 C CA . ALA A 1 146 ? -13.981 -3.329 15.018 1.00 91.06 146 ALA A CA 1
ATOM 1147 C C . ALA A 1 146 ? -13.051 -3.766 16.162 1.00 91.06 146 ALA A C 1
ATOM 1149 O O . ALA A 1 146 ? -12.982 -3.094 17.193 1.00 91.06 146 ALA A O 1
ATOM 1150 N N . LYS A 1 147 ? -12.272 -4.842 15.965 1.00 91.38 147 LYS A N 1
ATOM 1151 C CA . LYS A 1 147 ? -11.278 -5.332 16.945 1.00 91.38 147 LYS A CA 1
ATOM 1152 C C . LYS A 1 147 ? -10.200 -4.295 17.271 1.00 91.38 147 LYS A C 1
ATOM 1154 O O . LYS A 1 147 ? -9.642 -4.329 18.365 1.00 91.38 147 LYS A O 1
ATOM 1159 N N . VAL A 1 148 ? -9.922 -3.365 16.356 1.00 91.81 148 VAL A N 1
ATOM 1160 C CA . VAL A 1 148 ? -8.957 -2.269 16.553 1.00 91.81 148 VAL A CA 1
ATOM 1161 C C . VAL A 1 148 ? -9.629 -0.919 16.848 1.00 91.81 148 VAL A C 1
ATOM 1163 O O . VAL A 1 148 ? -8.993 0.130 16.742 1.00 91.81 148 VAL A O 1
ATOM 1166 N N . ASN A 1 149 ? -10.891 -0.940 17.292 1.00 88.31 149 ASN A N 1
ATOM 1167 C CA . ASN A 1 149 ? -11.713 0.222 17.662 1.00 88.31 149 ASN A CA 1
ATOM 1168 C C . ASN A 1 149 ? -12.068 1.170 16.501 1.00 88.31 149 ASN A C 1
ATOM 1170 O O . ASN A 1 149 ? -12.358 2.346 16.727 1.00 88.31 149 ASN A O 1
ATOM 1174 N N . CYS A 1 150 ? -12.056 0.680 15.261 1.00 90.94 150 CYS A N 1
ATOM 1175 C CA . CYS A 1 150 ? -12.602 1.392 14.109 1.00 90.94 150 CYS A CA 1
ATOM 1176 C C . CYS A 1 150 ? -14.025 0.891 13.837 1.00 90.94 150 CYS A C 1
ATOM 1178 O O . CYS A 1 150 ? -14.226 -0.134 13.189 1.00 90.94 150 CYS A O 1
ATOM 1180 N N . PHE A 1 151 ? -15.017 1.608 14.368 1.00 87.88 151 PHE A N 1
ATOM 1181 C CA . PHE A 1 151 ? -16.431 1.233 14.251 1.00 87.88 151 PHE A CA 1
ATOM 1182 C C . PHE A 1 151 ? -17.152 1.906 13.081 1.00 87.88 151 PHE A C 1
ATOM 1184 O O . PHE A 1 151 ? -18.275 1.516 12.783 1.00 87.88 151 PHE A O 1
ATOM 1191 N N . THR A 1 152 ? -16.531 2.880 12.405 1.00 86.62 152 THR A N 1
ATOM 1192 C CA . THR A 1 152 ? -17.145 3.591 11.269 1.00 86.62 152 THR A CA 1
ATOM 1193 C C . THR A 1 152 ? -17.711 2.628 10.219 1.00 86.62 152 THR A C 1
ATOM 1195 O O . THR A 1 152 ? -18.905 2.725 9.946 1.00 86.62 152 THR A O 1
ATOM 1198 N N . P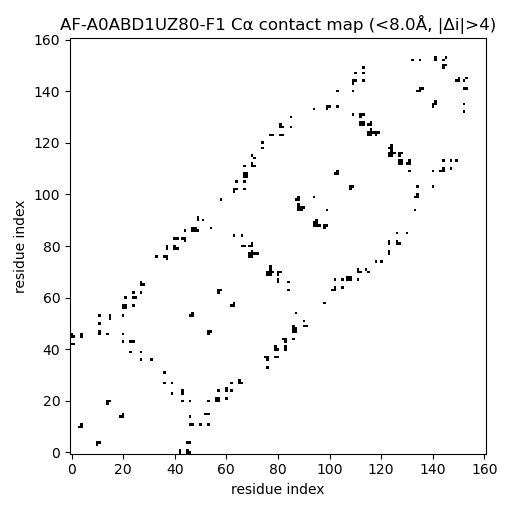RO A 1 153 ? -16.964 1.604 9.746 1.00 81.31 153 PRO A N 1
ATOM 1199 C CA . PRO A 1 153 ? -17.497 0.678 8.744 1.00 81.31 153 PRO A CA 1
ATOM 1200 C C . PRO A 1 153 ? -18.701 -0.143 9.237 1.00 81.31 153 PRO A C 1
ATOM 1202 O O . PRO A 1 153 ? -19.588 -0.480 8.457 1.00 81.31 153 PRO A O 1
ATOM 1205 N N . LEU A 1 154 ? -18.761 -0.456 10.539 1.00 82.06 154 LEU A N 1
ATOM 1206 C CA . LEU A 1 154 ? -19.912 -1.139 11.140 1.00 82.06 154 LEU A CA 1
ATOM 1207 C C . LEU A 1 154 ? -21.143 -0.231 11.193 1.00 82.06 154 LEU A C 1
ATOM 1209 O O . LEU A 1 154 ? -22.247 -0.674 10.884 1.00 82.06 154 LEU A O 1
ATOM 1213 N N . ILE A 1 155 ? -20.958 1.025 11.600 1.00 85.06 155 ILE A N 1
ATOM 1214 C CA . ILE A 1 155 ? -22.041 2.009 11.685 1.00 85.06 155 ILE A CA 1
ATOM 1215 C C . ILE A 1 155 ? -22.634 2.245 10.292 1.00 85.06 155 ILE A C 1
ATOM 1217 O O . ILE A 1 155 ? -23.855 2.221 10.145 1.00 85.06 155 ILE A O 1
ATOM 1221 N N . ASP A 1 156 ? -21.788 2.386 9.270 1.00 84.44 156 ASP A N 1
ATOM 1222 C CA . ASP A 1 156 ? -22.234 2.599 7.892 1.00 84.44 156 ASP A CA 1
ATOM 1223 C C . ASP A 1 156 ? -23.089 1.435 7.377 1.00 84.44 156 ASP A C 1
ATOM 1225 O O . ASP A 1 156 ? -24.141 1.676 6.783 1.00 84.44 156 ASP A O 1
ATOM 1229 N N . ARG A 1 157 ? -22.705 0.182 7.667 1.00 79.00 157 ARG A N 1
ATOM 1230 C CA . ARG A 1 157 ? -23.508 -1.010 7.333 1.00 79.00 157 ARG A CA 1
ATOM 1231 C C . ARG A 1 157 ? -24.872 -0.992 8.020 1.00 79.00 157 ARG A C 1
ATOM 1233 O O . ARG A 1 157 ? -25.879 -1.216 7.364 1.00 79.00 157 ARG A O 1
ATOM 1240 N N . VAL A 1 158 ? -24.927 -0.668 9.314 1.00 82.88 158 VAL A N 1
ATOM 1241 C CA . VAL A 1 158 ? -26.198 -0.601 10.062 1.00 82.88 158 VAL A CA 1
ATOM 1242 C C . VAL A 1 158 ? -27.140 0.464 9.493 1.00 82.88 158 VAL A C 1
ATOM 1244 O O . VAL A 1 158 ? -28.351 0.258 9.470 1.00 82.88 158 VAL A O 1
ATOM 1247 N N . ILE A 1 159 ? -26.602 1.598 9.041 1.00 84.75 159 ILE A N 1
ATOM 1248 C CA . ILE A 1 159 ? -27.402 2.683 8.457 1.00 84.75 159 ILE A CA 1
ATOM 1249 C C . ILE A 1 159 ? -27.937 2.302 7.070 1.00 84.75 159 ILE A C 1
ATOM 1251 O O . ILE A 1 159 ? -29.073 2.652 6.749 1.00 84.75 159 ILE A O 1
ATOM 1255 N N . HIS A 1 160 ? -27.137 1.611 6.252 1.00 77.94 160 HIS A N 1
ATOM 1256 C CA . HIS A 1 160 ? -27.462 1.355 4.844 1.00 77.94 160 HIS A CA 1
ATOM 1257 C C . HIS A 1 160 ? -28.108 -0.014 4.564 1.00 77.94 160 HIS A C 1
ATOM 1259 O O . HIS A 1 160 ? -28.680 -0.168 3.483 1.00 77.94 160 HIS A O 1
ATOM 1265 N N . GLY A 1 161 ? -28.109 -0.944 5.530 1.00 57.28 161 GLY A N 1
ATOM 1266 C CA . GLY A 1 161 ? -28.750 -2.265 5.429 1.00 57.28 161 GLY A CA 1
ATOM 1267 C C . GLY A 1 161 ? -27.805 -3.364 4.970 1.00 57.28 161 GLY A C 1
ATOM 1268 O O . GLY A 1 161 ? -27.403 -3.337 3.787 1.00 57.28 161 GLY A O 1
#

Solvent-accessible surface area (backbone atoms only — not comparable to full-atom values): 8863 Å² total; per-residue (Å²): 101,61,62,62,40,68,76,35,71,65,47,46,53,52,37,50,76,68,44,47,57,56,58,58,47,63,52,62,79,52,92,57,58,66,73,57,48,40,51,48,35,52,46,50,32,55,55,29,60,97,31,66,72,43,34,50,50,36,51,79,63,45,37,60,73,61,39,48,70,39,42,66,52,57,73,69,48,16,38,37,38,48,55,31,50,54,52,59,30,45,48,100,89,50,72,34,62,71,54,45,51,57,45,68,70,38,85,62,34,65,55,30,38,58,56,34,55,74,42,90,50,59,75,45,15,53,55,28,48,56,51,49,58,61,50,44,74,43,67,69,45,34,53,54,34,44,76,69,74,43,51,64,67,54,53,54,46,69,74,72,108

Foldseek 3Di:
DLVQCVVDVCSLVVCLVVCVLVVLLVCLPPPDDPVVLLVSLVVLCSSQAQNPSSLVSCVVSVVLLSLQVQLQDDPSSVQSSLSSLLRSQDHPVGGPVVSLVVQLPHPCNLVSLLVQCPPPPVVSNVSSVSSLLVNLVDVVSCVVCVVNVNCVSVVVVVVPD

pLDDT: mean 91.91, std 5.74, range [57.28, 98.25]

Secondary structure (DSSP, 8-state):
-HHHHHH-THHHHHHHHTTHHHHHHHGGGS---HHHHHHHHHHHHHHHTT-HHHHHHHHHTTHHHHHHHHHTS-HHHHHHHHHHHHHHHEETTEE-HHHHHHHHTSTTHHHHHHHHTT-S-HHHHHHHHHHHHHHTTSHHHHHHHHHTT--HHHHHHHHH-

Mean predicted aligned error: 4.3 Å